Protein AF-A0A1V6FIH0-F1 (afdb_monomer_lite)

pLDDT: mean 72.24, std 13.85, range [36.78, 86.44]

Structure (mmCIF, N/CA/C/O backbone):
data_AF-A0A1V6FIH0-F1
#
_entry.id   AF-A0A1V6FIH0-F1
#
loop_
_atom_site.group_PDB
_atom_site.id
_atom_site.type_symbol
_atom_site.label_atom_id
_atom_site.label_alt_id
_atom_site.label_comp_id
_atom_site.label_asym_id
_atom_site.label_entity_id
_atom_site.label_seq_id
_atom_site.pdbx_PDB_ins_code
_atom_site.Cartn_x
_atom_site.Cartn_y
_atom_site.Cartn_z
_atom_site.occupancy
_atom_site.B_iso_or_equiv
_atom_site.auth_seq_id
_atom_site.auth_comp_id
_atom_site.auth_asym_id
_atom_site.auth_atom_id
_atom_site.pdbx_PDB_model_num
ATOM 1 N N . MET A 1 1 ? 16.922 1.802 21.876 1.00 52.78 1 MET A N 1
ATOM 2 C CA . MET A 1 1 ? 16.195 0.683 21.228 1.00 52.78 1 MET A CA 1
ATOM 3 C C . MET A 1 1 ? 14.695 0.739 21.568 1.00 52.78 1 MET A C 1
ATOM 5 O O . MET A 1 1 ? 14.084 -0.281 21.833 1.00 52.78 1 MET A O 1
ATOM 9 N N . THR A 1 2 ? 14.098 1.938 21.581 1.00 55.97 2 THR A N 1
ATOM 10 C CA . THR A 1 2 ? 12.715 2.207 22.041 1.00 55.97 2 THR A CA 1
ATOM 11 C C . THR A 1 2 ? 11.811 2.751 20.926 1.00 55.97 2 THR A C 1
ATOM 13 O O . THR A 1 2 ? 10.621 2.459 20.908 1.00 55.97 2 THR A O 1
ATOM 16 N N . MET A 1 3 ? 12.398 3.393 19.906 1.00 59.75 3 MET A N 1
ATOM 17 C CA . MET A 1 3 ? 11.696 3.982 18.750 1.00 59.75 3 MET A CA 1
ATOM 18 C C . MET A 1 3 ? 10.789 3.005 17.975 1.00 59.75 3 MET A C 1
ATOM 20 O O . MET A 1 3 ? 9.805 3.425 17.374 1.00 59.75 3 MET A O 1
ATOM 24 N N . HIS A 1 4 ? 11.088 1.700 17.965 1.00 65.75 4 HIS A N 1
ATOM 25 C CA . HIS A 1 4 ? 10.214 0.701 17.330 1.00 65.75 4 HIS A CA 1
ATOM 26 C C . HIS A 1 4 ? 8.996 0.342 18.184 1.00 65.75 4 HIS A C 1
ATOM 28 O O . HIS A 1 4 ? 7.915 0.149 17.639 1.00 65.75 4 HIS A O 1
ATOM 34 N N . LEU A 1 5 ? 9.142 0.311 19.508 1.00 70.50 5 LEU A N 1
ATOM 35 C CA . LEU A 1 5 ? 8.042 0.010 20.424 1.00 70.50 5 LEU A CA 1
ATOM 36 C C . LEU A 1 5 ? 7.038 1.162 20.504 1.00 70.50 5 LEU A C 1
ATOM 38 O O . LEU A 1 5 ? 5.838 0.916 20.558 1.00 70.50 5 LEU A O 1
ATOM 42 N N . GLU A 1 6 ? 7.502 2.411 20.467 1.00 78.56 6 GLU A N 1
ATOM 43 C CA . GLU A 1 6 ? 6.616 3.584 20.441 1.00 78.56 6 GLU A CA 1
ATOM 44 C C . GLU A 1 6 ? 5.812 3.668 19.139 1.00 78.56 6 GLU A C 1
ATOM 46 O O . GLU A 1 6 ? 4.602 3.880 19.190 1.00 78.56 6 GLU A O 1
ATOM 51 N N . ARG A 1 7 ? 6.440 3.394 17.986 1.00 79.50 7 ARG A N 1
ATOM 52 C CA . ARG A 1 7 ? 5.731 3.362 16.697 1.00 79.50 7 ARG A CA 1
ATOM 53 C C . ARG A 1 7 ? 4.659 2.268 16.663 1.00 79.50 7 ARG A C 1
ATOM 55 O O . ARG A 1 7 ? 3.562 2.515 16.182 1.00 79.50 7 ARG A O 1
ATOM 62 N N . LEU A 1 8 ? 4.946 1.088 17.217 1.00 79.56 8 LEU A N 1
ATOM 63 C CA . LEU A 1 8 ? 3.965 -0.000 17.316 1.00 79.56 8 LEU A CA 1
ATOM 64 C C . LEU A 1 8 ? 2.780 0.369 18.220 1.00 79.56 8 LEU A C 1
ATOM 66 O O . LEU A 1 8 ? 1.647 0.033 17.897 1.00 79.56 8 LEU A O 1
ATOM 70 N N . LYS A 1 9 ? 3.020 1.092 19.321 1.00 83.38 9 LYS A N 1
ATOM 71 C CA . LYS A 1 9 ? 1.952 1.585 20.206 1.00 83.38 9 LYS A CA 1
ATOM 72 C C . LYS A 1 9 ? 1.079 2.646 19.536 1.00 83.38 9 LYS A C 1
ATOM 74 O O . LYS A 1 9 ? -0.130 2.614 19.722 1.00 83.38 9 LYS A O 1
ATOM 79 N N . GLN A 1 10 ? 1.671 3.552 18.758 1.00 84.19 10 GLN A N 1
ATOM 80 C CA . GLN A 1 10 ? 0.916 4.540 17.981 1.00 84.19 10 GLN A CA 1
ATOM 81 C C . GLN A 1 10 ? 0.055 3.864 16.913 1.00 84.19 10 GLN A C 1
ATOM 83 O O . GLN A 1 10 ? -1.143 4.107 16.870 1.00 84.19 10 GLN A O 1
ATOM 88 N N . SER A 1 11 ? 0.627 2.939 16.136 1.00 82.31 11 SER A N 1
ATOM 89 C CA . SER A 1 11 ? -0.142 2.190 15.137 1.00 82.31 11 SER A CA 1
ATOM 90 C C . SER A 1 11 ? -1.243 1.332 15.766 1.00 82.31 11 SER A C 1
ATOM 92 O O . SER A 1 11 ? -2.316 1.211 15.189 1.00 82.31 11 SER A O 1
ATOM 94 N N . ALA A 1 12 ? -1.014 0.766 16.956 1.00 81.94 12 ALA A N 1
ATOM 95 C CA . ALA A 1 12 ? -2.063 0.073 17.698 1.00 81.94 12 ALA A CA 1
ATOM 96 C C . ALA A 1 12 ? -3.184 1.034 18.127 1.00 81.94 12 ALA A C 1
ATOM 98 O O . ALA A 1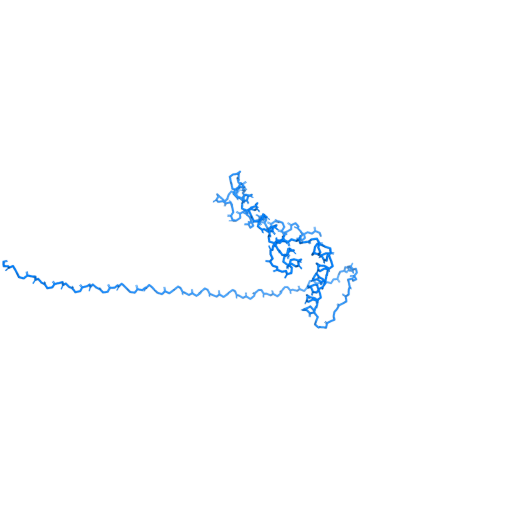 12 ? -4.348 0.709 17.941 1.00 81.94 12 ALA A O 1
ATOM 99 N N . ALA A 1 13 ? -2.853 2.218 18.648 1.00 84.94 13 ALA A N 1
ATOM 100 C CA . ALA A 1 13 ? -3.848 3.214 19.042 1.00 84.94 13 ALA A CA 1
ATOM 101 C C . ALA A 1 13 ? -4.681 3.720 17.851 1.00 84.94 13 ALA A C 1
ATOM 103 O O . ALA A 1 13 ? -5.893 3.837 17.981 1.00 84.94 13 ALA A O 1
ATOM 104 N N . GLU A 1 14 ? -4.062 3.952 16.689 1.00 84.56 14 GLU A N 1
ATOM 105 C CA . GLU A 1 14 ? -4.778 4.336 15.460 1.00 84.56 14 GLU A CA 1
ATOM 106 C C . GLU A 1 14 ? -5.705 3.218 14.958 1.00 84.56 14 GLU A C 1
ATOM 108 O O . GLU A 1 14 ? -6.832 3.483 14.546 1.00 84.56 14 GLU A O 1
ATOM 113 N N . LEU A 1 15 ? -5.262 1.956 15.023 1.00 82.56 15 LEU A N 1
ATOM 114 C CA . LEU A 1 15 ? -6.099 0.806 14.667 1.00 82.56 15 LEU A CA 1
ATOM 115 C C . LEU A 1 15 ? -7.289 0.651 15.617 1.00 82.56 15 LEU A C 1
ATOM 117 O O . LEU A 1 15 ? -8.390 0.361 15.160 1.00 82.56 15 LEU A O 1
ATOM 121 N N . LEU A 1 16 ? -7.079 0.861 16.919 1.00 84.69 16 LEU A N 1
ATOM 122 C CA . LEU A 1 16 ? -8.172 0.894 17.884 1.00 84.69 16 LEU A CA 1
ATOM 123 C C . LEU A 1 16 ? -9.121 2.057 17.574 1.00 84.69 16 LEU A C 1
ATOM 125 O O . LEU A 1 16 ? -10.311 1.833 17.467 1.00 84.69 16 LEU A O 1
ATOM 129 N N . GLU A 1 17 ? -8.633 3.271 17.327 1.00 85.75 17 GLU A N 1
ATOM 130 C CA . GLU A 1 17 ? -9.502 4.421 17.025 1.00 85.75 17 GLU A CA 1
ATOM 131 C C . GLU A 1 17 ? -10.403 4.205 15.793 1.00 85.75 17 GLU A C 1
ATOM 133 O O . GLU A 1 17 ? -11.535 4.688 15.767 1.00 85.75 17 GLU A O 1
ATOM 138 N N . MET A 1 18 ? -9.928 3.461 14.788 1.00 81.50 18 MET A N 1
ATOM 139 C CA . MET A 1 18 ? -10.697 3.177 13.571 1.00 81.50 18 MET A CA 1
ATOM 140 C C . MET A 1 18 ? -11.676 2.000 13.700 1.00 81.50 18 MET A C 1
ATOM 142 O O . MET A 1 18 ? -12.682 1.992 12.992 1.00 81.50 18 MET A O 1
ATOM 146 N N . TYR A 1 19 ? -11.387 1.009 14.552 1.00 83.06 19 TYR A N 1
ATOM 147 C CA . TYR A 1 19 ? -12.115 -0.271 14.574 1.00 83.06 19 TYR A CA 1
ATOM 148 C C . TYR A 1 19 ? -12.723 -0.652 15.936 1.00 83.06 19 TYR A C 1
ATOM 150 O O . TYR A 1 19 ? -13.545 -1.561 15.963 1.00 83.06 19 TYR A O 1
ATOM 158 N N . ASP A 1 20 ? -12.360 0.017 17.036 1.00 86.06 20 ASP A N 1
ATOM 159 C CA . ASP A 1 20 ? -12.985 -0.107 18.366 1.00 86.06 20 ASP A CA 1
ATOM 160 C C . ASP A 1 20 ? -14.256 0.756 18.408 1.00 86.06 20 ASP A C 1
ATOM 162 O O . ASP A 1 20 ? -14.256 1.916 18.836 1.00 86.06 20 ASP A O 1
ATOM 166 N N . ALA A 1 21 ? -15.345 0.202 17.878 1.00 82.56 21 ALA A N 1
ATOM 167 C CA . ALA A 1 21 ? -16.632 0.875 17.774 1.00 82.56 21 ALA A CA 1
ATOM 168 C C . ALA A 1 21 ? -17.276 1.084 19.154 1.00 82.56 21 ALA A C 1
ATOM 170 O O . ALA A 1 21 ? -17.956 2.094 19.362 1.00 82.56 21 ALA A O 1
ATOM 171 N N . ASP A 1 22 ? -17.036 0.159 20.091 1.00 83.94 22 ASP A N 1
ATOM 172 C CA . ASP A 1 22 ? -17.566 0.227 21.460 1.00 83.94 22 ASP A CA 1
ATOM 173 C C . ASP A 1 22 ? -16.684 1.065 22.409 1.00 83.94 22 ASP A C 1
ATOM 175 O O . ASP A 1 22 ? -17.136 1.500 23.467 1.00 83.94 22 ASP A O 1
ATOM 179 N N . LYS A 1 23 ? -15.447 1.387 22.000 1.00 83.56 23 LYS A N 1
ATOM 180 C CA . LYS A 1 23 ? -14.457 2.164 22.770 1.00 83.56 23 LYS A CA 1
ATOM 181 C C . LYS A 1 23 ? -14.064 1.516 24.099 1.00 83.56 23 LYS A C 1
ATOM 183 O O . LYS A 1 23 ? -13.702 2.217 25.050 1.00 83.56 23 LYS A O 1
ATOM 188 N N . ASP A 1 24 ? -14.087 0.186 24.163 1.00 83.44 24 ASP A N 1
ATOM 189 C CA . ASP A 1 24 ? -13.622 -0.579 25.333 1.00 83.44 24 ASP A CA 1
ATOM 190 C C . ASP A 1 24 ? -12.080 -0.612 25.422 1.00 83.44 24 ASP A C 1
ATOM 192 O O . ASP A 1 24 ? -11.491 -1.101 26.393 1.00 83.44 24 ASP A O 1
ATOM 196 N N . GLY A 1 25 ? -11.389 -0.084 24.408 1.00 79.94 25 GLY A N 1
ATOM 197 C CA . GLY A 1 25 ? -9.938 -0.111 24.293 1.00 79.94 25 GLY A CA 1
ATOM 198 C C . GLY A 1 25 ? -9.414 -1.473 23.840 1.00 79.94 25 GLY A C 1
ATOM 199 O O . GLY A 1 25 ? -8.250 -1.799 24.098 1.00 79.94 25 GLY A O 1
ATOM 200 N N . LYS A 1 26 ? -10.258 -2.295 23.206 1.00 84.81 26 LYS A N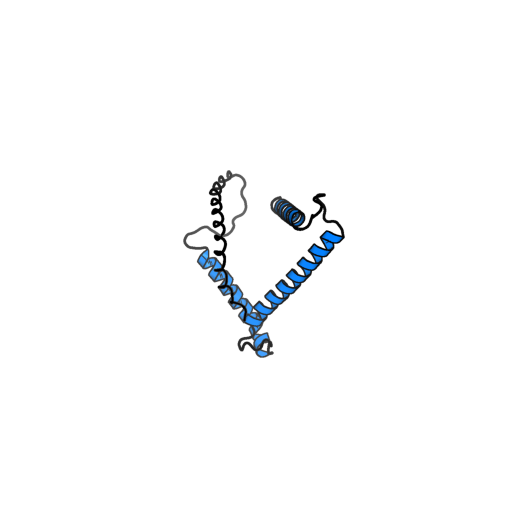 1
ATOM 201 C CA . LYS A 1 26 ? -9.920 -3.626 22.688 1.00 84.81 26 LYS A CA 1
ATOM 202 C C . LYS A 1 26 ? -10.714 -3.906 21.423 1.00 84.81 26 LYS A C 1
ATOM 204 O O . LYS A 1 26 ? -11.880 -3.568 21.344 1.00 84.81 26 LYS A O 1
ATOM 209 N N . LEU A 1 27 ? -10.097 -4.622 20.488 1.00 82.69 27 LEU A N 1
ATOM 210 C CA . LEU A 1 27 ? -10.808 -5.177 19.340 1.00 82.69 27 LEU A CA 1
ATOM 211 C C . LEU A 1 27 ? -11.473 -6.487 19.754 1.00 82.69 27 LEU A C 1
ATOM 213 O O . LEU A 1 27 ? -10.788 -7.483 20.021 1.00 82.69 27 LEU A O 1
ATOM 217 N N . SER A 1 28 ? -12.798 -6.486 19.799 1.00 86.25 28 SER A N 1
ATOM 218 C CA . SER A 1 28 ? -13.601 -7.694 19.958 1.00 86.25 28 SER A CA 1
ATOM 219 C C . SER A 1 28 ? -13.434 -8.617 18.748 1.00 86.25 28 SER A C 1
ATOM 221 O O . SER A 1 28 ? -12.937 -8.222 17.693 1.00 86.25 28 SER A O 1
ATOM 223 N N . ALA A 1 29 ? -13.842 -9.881 18.883 1.00 84.94 29 ALA A N 1
ATOM 224 C CA . ALA A 1 29 ? -13.678 -10.881 17.824 1.00 84.94 29 ALA A CA 1
ATOM 225 C C . ALA A 1 29 ? -14.309 -10.449 16.484 1.00 84.94 29 ALA A C 1
ATOM 227 O O . ALA A 1 29 ? -13.744 -10.718 15.426 1.00 84.94 29 ALA A O 1
ATOM 228 N N . GLU A 1 30 ? -15.440 -9.743 16.536 1.00 83.19 30 GLU A N 1
ATOM 229 C CA . GLU A 1 30 ? -16.118 -9.198 15.356 1.00 83.19 30 GLU A CA 1
ATOM 230 C C . GLU A 1 30 ? -15.346 -8.025 14.733 1.00 83.19 30 GLU A C 1
ATOM 232 O O . GLU A 1 30 ? -15.098 -8.025 13.529 1.00 83.19 30 GLU A O 1
ATOM 237 N N . GLU A 1 31 ? -14.877 -7.072 15.539 1.00 85.56 31 GLU A N 1
ATOM 238 C CA . GLU A 1 31 ? -14.107 -5.904 15.079 1.00 85.56 31 GLU A CA 1
ATOM 239 C C . GLU A 1 31 ? -12.758 -6.318 14.481 1.00 85.56 31 GLU A C 1
ATOM 241 O O . GLU A 1 31 ? -12.334 -5.823 13.435 1.00 85.56 31 GLU A O 1
ATOM 246 N N . LYS A 1 32 ? -12.114 -7.314 15.099 1.00 83.38 32 LYS A N 1
ATOM 247 C CA . LYS A 1 32 ? -10.895 -7.923 14.574 1.00 83.38 32 LYS A CA 1
ATOM 248 C C . LYS A 1 32 ? -11.142 -8.616 13.233 1.00 83.38 32 LYS A C 1
ATOM 250 O O . LYS A 1 32 ? -10.296 -8.513 12.353 1.00 83.38 32 LYS A O 1
ATOM 255 N N . ALA A 1 33 ? -12.270 -9.304 13.055 1.00 86.44 33 ALA A N 1
ATOM 256 C CA . ALA A 1 33 ? -12.582 -9.977 11.795 1.00 86.44 33 ALA A CA 1
ATOM 257 C C . ALA A 1 33 ? -12.803 -8.979 10.645 1.00 86.44 33 ALA A C 1
ATOM 259 O O . ALA A 1 33 ? -12.377 -9.237 9.519 1.00 86.44 33 ALA A O 1
ATOM 260 N N . VAL A 1 34 ? -13.423 -7.827 10.922 1.00 85.94 34 VAL A N 1
ATOM 261 C CA . VAL A 1 34 ? -13.567 -6.740 9.939 1.00 85.94 34 VAL A CA 1
ATOM 262 C C . VAL A 1 34 ? -12.199 -6.168 9.569 1.00 85.94 34 VAL A C 1
ATOM 264 O O . VAL A 1 34 ? -11.883 -6.073 8.384 1.00 85.94 34 VAL A O 1
ATOM 267 N N . LEU A 1 35 ? -11.363 -5.870 10.569 1.00 82.75 35 LEU A N 1
ATOM 268 C CA . LEU A 1 35 ? -10.001 -5.384 10.351 1.00 82.75 35 LEU A CA 1
ATOM 269 C C . LEU A 1 35 ? -9.158 -6.373 9.535 1.00 82.75 35 LEU A C 1
ATOM 271 O O . LEU A 1 35 ? -8.454 -5.976 8.610 1.00 82.75 35 LEU A O 1
ATOM 275 N N . GLU A 1 36 ? -9.211 -7.659 9.877 1.00 83.56 36 GLU A N 1
ATOM 276 C CA . GLU A 1 36 ? -8.428 -8.704 9.216 1.00 83.56 36 GLU A CA 1
ATOM 277 C C . GLU A 1 36 ? -8.868 -8.886 7.760 1.00 83.56 36 GLU A C 1
ATOM 279 O O . GLU A 1 36 ? -8.023 -8.996 6.877 1.00 83.56 36 GLU A O 1
ATOM 284 N N . ARG A 1 37 ? -10.173 -8.808 7.479 1.0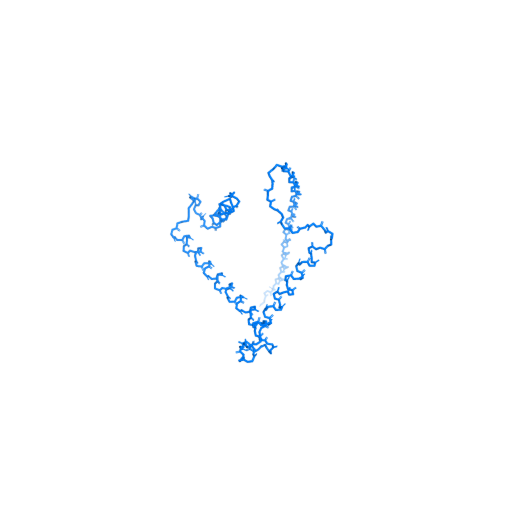0 85.12 37 ARG A N 1
ATOM 285 C CA . ARG A 1 37 ? -10.710 -8.866 6.115 1.00 85.12 37 ARG A CA 1
ATOM 286 C C . ARG A 1 37 ? -10.300 -7.656 5.270 1.00 85.12 37 ARG A C 1
ATOM 288 O O . ARG A 1 37 ? -9.904 -7.828 4.119 1.00 85.12 37 ARG A O 1
ATOM 295 N N . GLU A 1 38 ? -10.365 -6.452 5.835 1.00 85.06 38 GLU A N 1
ATOM 296 C CA . GLU A 1 38 ? -9.903 -5.218 5.181 1.00 85.06 38 GLU A CA 1
ATOM 297 C C . GLU A 1 38 ? -8.390 -5.263 4.916 1.00 85.06 38 GLU A C 1
ATOM 299 O O . GLU A 1 38 ? -7.929 -4.922 3.824 1.00 85.06 38 GLU A O 1
ATOM 304 N N . MET A 1 39 ? -7.599 -5.745 5.883 1.00 80.75 39 MET A N 1
ATOM 305 C CA . MET A 1 39 ? -6.159 -5.933 5.703 1.00 80.75 39 MET A CA 1
ATOM 306 C C . MET A 1 39 ? -5.836 -7.008 4.670 1.00 80.75 39 MET A C 1
ATOM 308 O O . MET A 1 39 ? -4.913 -6.811 3.886 1.00 80.75 39 MET A O 1
ATOM 312 N N . GLU A 1 40 ? -6.572 -8.116 4.630 1.00 84.88 40 GLU A N 1
ATOM 313 C CA . GLU A 1 40 ? -6.371 -9.171 3.636 1.00 84.88 40 GLU A CA 1
ATOM 314 C C . GLU A 1 40 ? -6.673 -8.656 2.223 1.00 84.88 40 GLU A C 1
ATOM 316 O O . GLU A 1 40 ? -5.908 -8.906 1.288 1.00 84.88 40 GLU A O 1
ATOM 321 N N . GLU A 1 41 ? -7.732 -7.862 2.053 1.00 82.25 41 GLU A N 1
ATOM 322 C CA . GLU A 1 41 ? -8.027 -7.230 0.769 1.00 82.25 41 GLU A CA 1
ATOM 323 C C . GLU A 1 41 ? -6.952 -6.199 0.386 1.00 82.25 41 GLU A C 1
ATOM 325 O O . GLU A 1 41 ? -6.469 -6.191 -0.755 1.00 82.25 41 GLU A O 1
ATOM 330 N N . ALA A 1 42 ? -6.514 -5.375 1.341 1.00 82.50 42 ALA A N 1
ATOM 331 C CA . ALA A 1 42 ? -5.442 -4.408 1.141 1.00 82.50 42 ALA A CA 1
ATOM 332 C C . ALA A 1 42 ? -4.104 -5.090 0.817 1.00 82.50 42 ALA A C 1
ATOM 334 O O . ALA A 1 42 ? -3.391 -4.637 -0.080 1.00 82.50 42 ALA A O 1
ATOM 335 N N . GLU A 1 43 ? -3.771 -6.197 1.480 1.00 81.50 43 GLU A N 1
ATOM 336 C CA . GLU A 1 43 ? -2.572 -6.990 1.224 1.00 81.50 43 GLU A CA 1
ATOM 337 C C . GLU A 1 43 ? -2.653 -7.664 -0.143 1.00 81.50 43 GLU A C 1
ATOM 339 O O . GLU A 1 43 ? -1.704 -7.584 -0.926 1.00 81.50 43 GLU A O 1
ATOM 344 N N . ARG A 1 44 ? -3.799 -8.254 -0.492 1.00 83.19 44 ARG A N 1
ATOM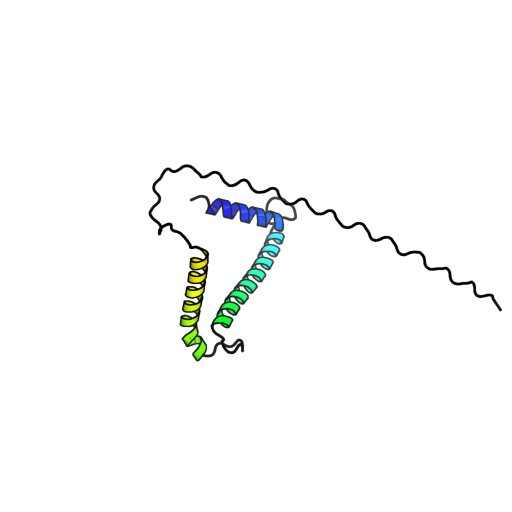 345 C CA . ARG A 1 44 ? -4.028 -8.849 -1.811 1.00 83.19 44 ARG A CA 1
ATOM 346 C C . ARG A 1 44 ? -3.878 -7.806 -2.911 1.00 83.19 44 ARG A C 1
ATOM 348 O O . ARG A 1 44 ? -3.222 -8.067 -3.920 1.00 83.19 44 ARG A O 1
ATOM 355 N N . LYS A 1 45 ? -4.414 -6.603 -2.704 1.00 81.69 45 LYS A N 1
ATOM 356 C CA . LYS A 1 45 ? -4.275 -5.472 -3.626 1.00 81.69 45 LYS A CA 1
ATOM 357 C C . LYS A 1 45 ? -2.844 -4.940 -3.672 1.00 81.69 45 LYS A C 1
ATOM 359 O O . LYS A 1 45 ? -2.354 -4.641 -4.756 1.00 81.69 45 LYS A O 1
ATOM 364 N N . ALA A 1 46 ? -2.145 -4.865 -2.543 1.00 82.19 46 ALA A N 1
ATOM 365 C CA . ALA A 1 46 ? -0.747 -4.448 -2.476 1.00 82.19 46 ALA A CA 1
ATOM 366 C C . ALA A 1 46 ? 0.182 -5.462 -3.156 1.00 82.19 46 ALA A C 1
ATOM 368 O O . ALA A 1 46 ? 1.123 -5.071 -3.848 1.00 82.19 46 ALA A O 1
ATOM 369 N N . ARG A 1 47 ? -0.101 -6.758 -3.005 1.00 84.25 47 ARG A N 1
ATOM 370 C CA . ARG A 1 47 ? 0.580 -7.843 -3.709 1.00 84.25 47 ARG A CA 1
ATOM 371 C C . ARG A 1 47 ? 0.354 -7.721 -5.207 1.00 84.25 47 ARG A C 1
ATOM 373 O O . ARG A 1 47 ? 1.326 -7.606 -5.943 1.00 84.25 47 ARG A O 1
ATOM 380 N N . LEU A 1 48 ? -0.901 -7.603 -5.636 1.00 83.38 48 LEU A N 1
ATOM 381 C CA . LEU A 1 48 ? -1.235 -7.426 -7.047 1.00 83.38 48 LEU A CA 1
ATOM 382 C C . LEU A 1 48 ? -0.619 -6.144 -7.627 1.00 83.38 48 LEU A C 1
ATOM 384 O O . LEU A 1 48 ? -0.141 -6.157 -8.751 1.00 83.38 48 LEU A O 1
ATOM 388 N N . ALA A 1 49 ? -0.555 -5.052 -6.859 1.00 83.62 49 ALA A N 1
ATOM 389 C CA . ALA A 1 49 ? 0.098 -3.811 -7.271 1.00 83.62 49 ALA A CA 1
ATOM 390 C C . ALA A 1 49 ? 1.626 -3.953 -7.384 1.00 83.62 49 ALA A C 1
ATOM 392 O O . ALA A 1 49 ? 2.233 -3.364 -8.280 1.00 83.62 49 ALA A O 1
ATOM 393 N N . ARG A 1 50 ? 2.264 -4.730 -6.497 1.00 79.81 50 ARG A N 1
ATOM 394 C CA . ARG A 1 50 ? 3.696 -5.065 -6.585 1.00 79.81 50 ARG A CA 1
ATOM 395 C C . ARG A 1 50 ? 3.987 -5.958 -7.785 1.00 79.81 50 ARG A C 1
ATOM 397 O O . ARG A 1 50 ? 4.938 -5.680 -8.512 1.00 79.81 50 ARG A O 1
ATOM 404 N N . ASP A 1 51 ? 3.172 -6.987 -7.991 1.00 83.50 51 ASP A N 1
ATOM 405 C CA . ASP A 1 51 ? 3.287 -7.898 -9.127 1.00 83.50 51 ASP A CA 1
ATOM 406 C C . ASP A 1 51 ? 3.039 -7.145 -10.435 1.00 83.50 51 ASP A C 1
ATOM 408 O O . ASP A 1 51 ? 3.849 -7.235 -11.346 1.00 83.50 51 ASP A O 1
ATOM 412 N N . TYR A 1 52 ? 2.024 -6.281 -10.491 1.00 82.44 52 TYR A N 1
ATOM 413 C CA . TYR A 1 52 ? 1.760 -5.413 -11.636 1.00 82.44 52 TYR A CA 1
ATOM 414 C C . TYR A 1 52 ? 2.906 -4.438 -11.920 1.00 82.44 52 TYR A C 1
ATOM 416 O O . TYR A 1 52 ? 3.294 -4.275 -13.071 1.00 82.44 52 TYR A O 1
ATOM 424 N N . MET A 1 53 ? 3.492 -3.805 -10.894 1.00 78.44 53 MET A N 1
ATOM 425 C CA . MET A 1 53 ? 4.672 -2.957 -11.091 1.00 78.44 53 MET A CA 1
ATOM 426 C C . MET A 1 53 ? 5.845 -3.752 -11.657 1.00 78.44 53 MET A C 1
ATOM 428 O O . MET A 1 53 ? 6.520 -3.256 -12.546 1.00 78.44 53 MET A O 1
ATOM 432 N N . ARG A 1 54 ? 6.079 -4.979 -11.180 1.00 78.44 54 ARG A N 1
ATOM 433 C CA . ARG A 1 54 ? 7.126 -5.845 -11.733 1.00 78.44 54 ARG A CA 1
ATOM 434 C C . ARG A 1 54 ? 6.830 -6.248 -13.168 1.00 78.44 54 ARG A C 1
ATOM 436 O O . ARG A 1 54 ? 7.705 -6.083 -14.004 1.00 78.44 54 ARG A O 1
ATOM 443 N N . ILE A 1 55 ? 5.614 -6.712 -13.446 1.00 84.12 55 ILE A N 1
ATOM 444 C CA . ILE A 1 55 ? 5.175 -7.082 -14.792 1.00 84.12 55 ILE A CA 1
ATOM 445 C C . ILE A 1 55 ? 5.371 -5.888 -15.719 1.00 84.12 55 ILE A C 1
ATOM 447 O O . ILE A 1 55 ? 6.058 -6.036 -16.705 1.00 84.12 55 ILE A O 1
ATOM 451 N N . LYS A 1 56 ? 4.945 -4.678 -15.348 1.00 82.81 56 LYS A N 1
ATOM 452 C CA . LYS A 1 56 ? 5.125 -3.466 -16.164 1.00 82.81 56 LYS A CA 1
ATOM 453 C C . LYS A 1 56 ? 6.588 -3.109 -16.486 1.00 82.81 56 LYS A C 1
ATOM 455 O O . LYS A 1 56 ? 6.846 -2.426 -17.470 1.00 82.81 56 LYS A O 1
ATOM 460 N N . ILE A 1 57 ? 7.544 -3.494 -15.642 1.00 78.19 57 ILE A N 1
ATOM 461 C CA . ILE A 1 57 ? 8.979 -3.255 -15.892 1.00 78.19 57 ILE A CA 1
ATOM 462 C C . ILE A 1 57 ? 9.539 -4.281 -16.890 1.00 78.19 57 ILE A C 1
ATOM 464 O O . ILE A 1 57 ? 10.525 -4.015 -17.582 1.00 78.19 57 ILE A O 1
ATOM 468 N N . ILE A 1 58 ? 8.926 -5.462 -16.923 1.00 81.25 58 ILE A N 1
ATOM 469 C CA . ILE A 1 58 ? 9.381 -6.641 -17.656 1.00 81.25 58 ILE A CA 1
ATOM 470 C C . ILE A 1 58 ? 8.682 -6.738 -19.017 1.00 81.25 58 ILE A C 1
ATOM 472 O O . ILE A 1 58 ? 9.369 -6.897 -20.016 1.00 81.25 58 ILE A O 1
ATOM 476 N N . ASP A 1 59 ? 7.358 -6.593 -19.022 1.00 81.00 59 ASP A N 1
ATOM 477 C CA . ASP A 1 59 ? 6.446 -6.563 -20.165 1.00 81.00 59 ASP A CA 1
ATOM 478 C C . ASP A 1 59 ? 6.617 -5.244 -20.925 1.00 81.00 59 ASP A C 1
ATOM 480 O O . ASP A 1 59 ? 6.155 -4.179 -20.496 1.00 81.00 59 ASP A O 1
ATOM 484 N N . VAL A 1 60 ? 7.364 -5.306 -22.026 1.00 76.12 60 VAL A N 1
ATOM 485 C CA . VAL A 1 60 ? 7.702 -4.126 -22.839 1.00 76.12 60 VAL A CA 1
ATOM 486 C C . VAL A 1 60 ? 6.608 -3.833 -23.855 1.00 76.12 60 VAL A C 1
ATOM 488 O O . VAL A 1 60 ? 6.399 -2.670 -24.210 1.00 76.12 60 VAL A O 1
ATOM 491 N N . ASP A 1 61 ? 5.932 -4.876 -24.333 1.00 79.88 61 ASP A N 1
ATOM 492 C CA . ASP A 1 61 ? 4.907 -4.759 -25.362 1.00 79.88 61 ASP A CA 1
ATOM 493 C C . ASP A 1 61 ? 3.495 -4.521 -24.797 1.00 79.88 61 ASP A C 1
ATOM 495 O O . ASP A 1 61 ? 2.615 -4.052 -25.521 1.00 79.88 61 ASP A O 1
ATOM 499 N N . GLY A 1 62 ? 3.309 -4.689 -23.484 1.00 81.31 62 GLY A N 1
ATOM 500 C CA . GLY A 1 62 ? 2.107 -4.279 -22.761 1.00 81.31 62 GLY A CA 1
ATOM 501 C C . GLY A 1 62 ? 0.962 -5.284 -22.864 1.00 81.31 62 GLY A C 1
ATOM 502 O O . GLY A 1 62 ? -0.203 -4.900 -22.713 1.00 81.31 62 GLY A O 1
ATOM 503 N N . ASN A 1 63 ? 1.272 -6.550 -23.147 1.00 85.19 63 ASN A N 1
ATOM 504 C CA . ASN A 1 63 ? 0.290 -7.621 -23.314 1.00 85.19 63 ASN A CA 1
ATOM 505 C C . ASN A 1 63 ? -0.050 -8.355 -22.000 1.00 85.19 63 ASN A C 1
ATOM 507 O O . ASN A 1 63 ? -0.894 -9.254 -22.010 1.00 85.19 63 ASN A O 1
ATOM 511 N N . LEU A 1 64 ? 0.561 -7.960 -20.874 1.00 77.81 64 LEU A N 1
ATOM 512 C CA . LEU A 1 64 ? 0.435 -8.569 -19.543 1.00 77.81 64 LEU A CA 1
ATOM 513 C C . LEU A 1 64 ? 0.897 -10.035 -19.462 1.00 77.81 64 LEU A C 1
ATOM 515 O O . LEU A 1 64 ? 0.512 -10.760 -18.539 1.00 77.81 64 LEU A O 1
ATOM 519 N N . VAL A 1 65 ? 1.745 -10.471 -20.389 1.00 80.94 65 VAL A N 1
ATOM 520 C CA . VAL A 1 65 ? 2.334 -11.808 -20.456 1.00 80.94 65 VAL A CA 1
ATOM 521 C C . VAL A 1 65 ? 3.848 -11.667 -20.447 1.00 80.94 65 VAL A C 1
ATOM 523 O O . VAL A 1 65 ? 4.427 -11.007 -21.292 1.00 80.94 65 VAL A O 1
ATOM 526 N N . ILE A 1 66 ? 4.511 -12.331 -19.501 1.00 80.06 66 ILE A N 1
ATOM 527 C CA . ILE A 1 66 ? 5.974 -12.378 -19.491 1.00 80.06 66 ILE A CA 1
ATOM 528 C C . ILE A 1 66 ? 6.414 -13.486 -20.450 1.00 80.06 66 ILE A C 1
ATOM 530 O O . ILE A 1 66 ? 6.290 -14.674 -20.137 1.00 80.06 66 ILE A O 1
ATOM 534 N N . SER A 1 67 ? 6.925 -13.108 -21.619 1.00 82.38 67 SER A N 1
ATOM 535 C CA . SER A 1 67 ? 7.547 -14.054 -22.546 1.00 82.38 67 SER A CA 1
ATOM 536 C C . SER A 1 67 ? 8.897 -14.534 -22.003 1.00 82.38 67 SER A C 1
ATOM 538 O O . SER A 1 67 ? 9.549 -13.841 -21.226 1.00 82.38 67 SER A O 1
ATOM 540 N N . LYS A 1 68 ? 9.384 -15.704 -22.442 1.00 78.69 68 LYS A N 1
ATOM 541 C CA . LYS A 1 68 ? 10.703 -16.229 -22.016 1.00 78.69 68 LYS A CA 1
ATOM 542 C C . LYS A 1 68 ? 11.855 -15.240 -22.230 1.00 78.69 68 LYS A C 1
ATOM 544 O O . LYS A 1 68 ? 12.754 -15.163 -21.403 1.00 78.69 68 LYS A O 1
ATOM 549 N N . GLU A 1 69 ? 11.819 -14.482 -23.323 1.00 77.00 69 GLU A N 1
ATOM 550 C CA . GLU A 1 69 ? 12.832 -13.464 -23.631 1.00 77.00 69 GLU A CA 1
ATOM 551 C C . GLU A 1 69 ? 12.781 -12.271 -22.656 1.00 77.00 69 GLU A C 1
ATOM 553 O O . GLU A 1 69 ? 13.811 -11.714 -22.262 1.00 77.00 69 GLU A O 1
ATOM 558 N N . GLU A 1 70 ? 11.579 -11.913 -22.209 1.00 77.75 70 GLU A N 1
ATOM 559 C CA . GLU A 1 70 ? 11.337 -10.843 -21.243 1.00 77.75 70 GLU A CA 1
ATOM 560 C C . GLU A 1 70 ? 11.671 -11.298 -19.820 1.00 77.75 70 GLU A C 1
ATOM 562 O O . GLU A 1 70 ? 12.235 -10.530 -19.045 1.00 77.75 70 GLU A O 1
ATOM 567 N N . GLU A 1 71 ? 11.425 -12.569 -19.490 1.00 80.19 71 GLU A N 1
ATOM 568 C CA . GLU A 1 71 ? 11.852 -13.187 -18.234 1.00 80.19 71 GLU A CA 1
ATOM 569 C C . GLU A 1 71 ? 13.380 -13.196 -18.099 1.00 80.19 71 GLU A C 1
ATOM 571 O O . GLU A 1 71 ? 13.905 -12.843 -17.042 1.00 80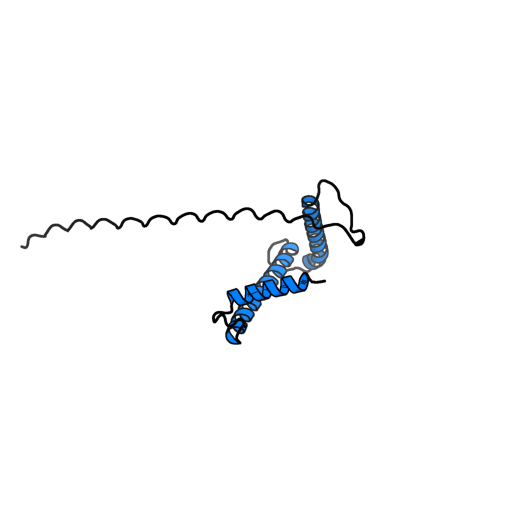.19 71 GLU A O 1
ATOM 576 N N . GLU A 1 72 ? 14.115 -13.525 -19.161 1.00 77.38 72 GLU A N 1
ATOM 577 C CA . GLU A 1 72 ? 15.581 -13.578 -19.122 1.00 77.38 72 GLU A CA 1
ATOM 578 C C . GLU A 1 72 ? 16.197 -12.181 -18.914 1.00 77.38 72 GLU A C 1
ATOM 580 O O . GLU A 1 72 ? 17.140 -12.005 -18.139 1.00 77.38 72 GLU A O 1
ATOM 585 N N . ASN A 1 73 ? 15.583 -11.150 -19.505 1.00 78.38 73 ASN A N 1
ATOM 586 C CA . ASN A 1 73 ? 15.976 -9.754 -19.306 1.00 78.38 73 ASN A CA 1
ATOM 587 C C . ASN A 1 73 ? 15.362 -9.107 -18.051 1.00 78.38 73 ASN A C 1
ATOM 589 O O . ASN A 1 73 ? 15.802 -8.027 -17.634 1.00 78.38 73 ASN A O 1
ATOM 593 N N . SER A 1 74 ? 14.383 -9.757 -17.412 1.00 78.38 74 SER A N 1
ATOM 594 C CA . SER A 1 74 ? 13.628 -9.202 -16.284 1.00 78.38 74 SER A CA 1
ATOM 595 C C . SER A 1 74 ? 14.537 -8.816 -15.125 1.00 78.38 74 SER A C 1
ATOM 597 O O . SER A 1 74 ? 14.412 -7.729 -14.562 1.00 78.38 74 SER A O 1
ATOM 599 N N . GLN A 1 75 ? 15.506 -9.675 -14.799 1.00 75.44 75 GLN A N 1
ATOM 600 C CA . GLN A 1 75 ? 16.399 -9.502 -13.658 1.00 75.44 75 GLN A CA 1
ATOM 601 C C . GLN A 1 75 ? 17.339 -8.306 -13.857 1.00 75.44 75 GLN A C 1
ATOM 603 O O . GLN A 1 75 ? 17.592 -7.539 -12.922 1.00 75.44 75 GLN A O 1
ATOM 608 N N . GLN A 1 76 ? 17.820 -8.116 -15.087 1.00 78.56 76 GLN A N 1
ATOM 609 C CA . GLN A 1 76 ? 18.692 -7.003 -15.444 1.00 78.56 76 GLN A CA 1
ATOM 610 C C . GLN A 1 76 ? 17.919 -5.681 -15.476 1.00 78.56 76 GLN A C 1
ATOM 612 O O . GLN A 1 76 ? 18.386 -4.693 -14.905 1.00 78.56 76 GLN A O 1
ATOM 617 N N . ARG A 1 77 ? 16.701 -5.677 -16.032 1.00 77.56 77 ARG A N 1
ATOM 618 C CA . ARG A 1 77 ? 15.832 -4.491 -16.064 1.00 77.56 77 ARG A CA 1
ATOM 619 C C . ARG A 1 77 ? 15.359 -4.064 -14.681 1.00 77.56 77 ARG A C 1
ATOM 621 O O . ARG A 1 77 ? 15.443 -2.883 -14.353 1.00 77.56 77 ARG A O 1
ATOM 628 N N . LEU A 1 78 ? 14.967 -5.009 -13.823 1.00 79.06 78 LEU A N 1
ATOM 629 C CA . LEU A 1 78 ? 14.601 -4.705 -12.437 1.00 79.06 78 LEU A CA 1
ATOM 630 C C . LEU A 1 78 ? 15.778 -4.085 -11.672 1.00 79.06 78 LEU A C 1
ATOM 632 O O . LEU A 1 78 ? 15.588 -3.156 -10.887 1.00 79.06 78 LEU A O 1
ATOM 636 N N . ARG A 1 79 ? 17.001 -4.584 -11.897 1.00 78.81 79 ARG A N 1
ATOM 637 C CA . ARG A 1 79 ? 18.216 -4.066 -11.254 1.00 78.81 79 ARG A CA 1
ATOM 638 C C . ARG A 1 79 ? 18.581 -2.675 -11.761 1.00 78.81 79 ARG A C 1
ATOM 640 O O . ARG A 1 79 ? 18.981 -1.831 -10.959 1.00 78.81 79 ARG A O 1
ATOM 647 N N . GLU A 1 80 ? 18.443 -2.428 -13.058 1.00 81.06 80 GLU A N 1
ATOM 648 C CA . GLU A 1 80 ? 18.706 -1.122 -13.659 1.00 81.06 80 GLU A CA 1
ATOM 649 C C . GLU A 1 80 ? 17.680 -0.078 -13.210 1.00 81.06 80 GLU A C 1
ATOM 651 O O . GLU A 1 80 ? 18.066 1.007 -12.775 1.00 81.06 80 GLU A O 1
ATOM 656 N N . GLU A 1 81 ? 16.390 -0.419 -13.196 1.00 80.88 81 GLU A N 1
ATOM 657 C CA . GLU A 1 81 ? 15.354 0.488 -12.705 1.00 80.88 81 GLU A CA 1
ATOM 658 C C . GLU A 1 81 ? 15.501 0.749 -11.200 1.00 80.88 81 GLU A C 1
ATOM 660 O O . GLU A 1 81 ? 15.431 1.899 -10.760 1.00 80.88 81 GLU A O 1
ATOM 665 N N . ALA A 1 82 ? 15.798 -0.283 -10.400 1.00 80.31 82 ALA A N 1
ATOM 666 C CA . ALA A 1 82 ? 16.090 -0.115 -8.979 1.00 80.31 82 ALA A CA 1
ATOM 667 C C . ALA A 1 82 ? 17.298 0.809 -8.762 1.00 80.31 82 ALA A C 1
ATOM 669 O O . ALA A 1 82 ? 17.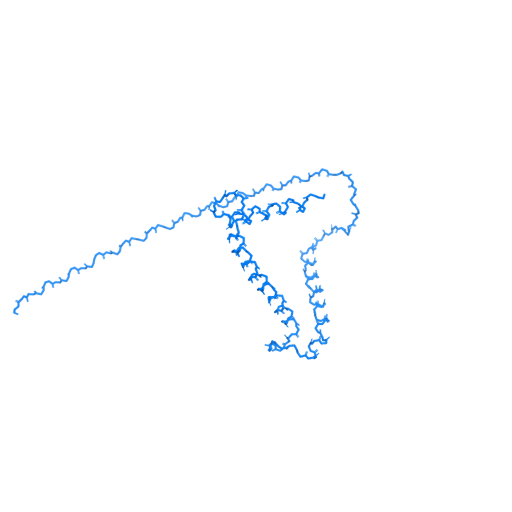240 1.710 -7.923 1.00 80.31 82 ALA A O 1
ATOM 670 N N . ARG A 1 83 ? 18.367 0.645 -9.554 1.00 81.56 83 ARG A N 1
ATOM 671 C CA . ARG A 1 83 ? 19.548 1.516 -9.511 1.00 81.56 83 ARG A CA 1
ATOM 672 C C . ARG A 1 83 ? 19.190 2.948 -9.889 1.00 81.56 83 ARG A C 1
ATOM 674 O O . ARG A 1 83 ? 19.549 3.858 -9.151 1.00 81.56 83 ARG A O 1
ATOM 681 N N . LYS A 1 84 ? 18.428 3.151 -10.963 1.00 81.12 84 LYS A N 1
ATOM 682 C CA . LYS A 1 84 ? 17.975 4.470 -11.422 1.00 81.12 84 LYS A CA 1
ATOM 683 C C . LYS A 1 84 ? 17.056 5.147 -10.406 1.00 81.12 84 LYS A C 1
ATOM 685 O O . LYS A 1 84 ? 17.146 6.355 -10.208 1.00 81.12 84 LYS A O 1
ATOM 690 N N . ARG A 1 85 ? 16.211 4.388 -9.702 1.00 78.75 85 ARG A N 1
ATOM 691 C CA . ARG A 1 85 ? 15.337 4.890 -8.631 1.00 78.75 85 ARG A CA 1
ATOM 692 C C . ARG A 1 85 ? 16.128 5.276 -7.382 1.00 78.75 85 ARG A C 1
ATOM 694 O O . ARG A 1 85 ? 15.872 6.333 -6.810 1.00 78.75 85 ARG A O 1
ATOM 701 N N . ILE A 1 86 ? 17.115 4.468 -6.989 1.00 76.88 86 ILE A N 1
ATOM 702 C CA . ILE A 1 86 ? 18.046 4.776 -5.892 1.00 76.88 86 ILE A CA 1
ATOM 703 C C . ILE A 1 86 ? 18.921 5.989 -6.247 1.00 76.88 86 ILE A C 1
ATOM 705 O O . ILE A 1 86 ? 19.117 6.870 -5.415 1.00 76.88 86 ILE A O 1
ATOM 709 N N . GLU A 1 87 ? 19.407 6.081 -7.481 1.00 76.19 87 GLU A N 1
ATOM 710 C CA . GLU A 1 87 ? 20.190 7.211 -7.992 1.00 76.19 87 GLU A CA 1
ATOM 711 C C . GLU A 1 87 ? 19.356 8.492 -8.084 1.00 76.19 87 GLU A C 1
ATOM 713 O O . GLU A 1 87 ? 19.787 9.531 -7.598 1.00 76.19 87 GLU A O 1
ATOM 718 N N . SER A 1 88 ? 18.120 8.420 -8.582 1.00 72.75 88 SER A N 1
ATOM 719 C CA . SER A 1 88 ? 17.198 9.566 -8.619 1.00 72.75 88 SER A CA 1
ATOM 720 C C . SER A 1 88 ? 16.841 10.057 -7.212 1.00 72.75 88 SER A C 1
ATOM 722 O O . SER A 1 88 ? 16.720 11.259 -6.978 1.00 72.75 88 SER A O 1
ATOM 724 N N . MET A 1 89 ? 16.710 9.145 -6.240 1.00 65.81 89 MET A N 1
ATOM 725 C CA . MET A 1 89 ? 16.540 9.516 -4.832 1.00 65.81 89 MET A CA 1
ATOM 726 C C . MET A 1 89 ? 17.811 10.114 -4.212 1.00 65.81 89 MET A C 1
ATOM 728 O O . MET A 1 89 ? 17.698 10.998 -3.366 1.00 65.81 89 MET A O 1
ATOM 732 N N . GLN A 1 90 ? 19.005 9.682 -4.630 1.00 63.69 90 GLN A N 1
ATOM 733 C CA . GLN A 1 90 ? 20.280 10.274 -4.204 1.00 63.69 90 GLN A CA 1
ATOM 734 C C . GLN A 1 90 ? 20.509 11.660 -4.822 1.00 63.69 90 GLN A C 1
ATOM 736 O O . GLN A 1 90 ? 20.889 12.578 -4.105 1.00 63.69 90 GLN A O 1
ATOM 741 N N . GLN A 1 91 ? 20.184 11.856 -6.102 1.00 59.75 91 GLN A N 1
ATOM 742 C CA . GLN A 1 91 ? 20.252 13.161 -6.768 1.00 59.75 91 GLN A CA 1
ATOM 743 C C . GLN A 1 91 ? 19.285 14.173 -6.143 1.00 59.75 91 GLN A C 1
ATOM 745 O O . GLN A 1 91 ? 19.631 15.337 -5.979 1.00 59.75 91 GLN A O 1
ATOM 750 N N . ARG A 1 92 ? 18.102 13.728 -5.699 1.00 58.56 92 ARG A N 1
ATOM 751 C CA . ARG A 1 92 ? 17.185 14.557 -4.896 1.00 58.56 92 ARG A CA 1
ATOM 752 C C . ARG A 1 92 ? 17.668 14.823 -3.463 1.00 58.56 92 ARG A C 1
ATOM 754 O O . ARG A 1 92 ? 17.096 15.679 -2.797 1.00 58.56 92 ARG A O 1
ATOM 761 N N . ARG A 1 93 ? 18.684 14.100 -2.977 1.00 54.06 93 ARG A N 1
ATOM 762 C CA . ARG A 1 93 ? 19.254 14.219 -1.622 1.00 54.06 93 ARG A CA 1
ATOM 763 C C . ARG A 1 93 ? 20.570 15.002 -1.551 1.00 54.06 93 ARG A C 1
ATOM 765 O O . ARG A 1 93 ? 21.019 15.271 -0.444 1.00 54.06 93 ARG A O 1
ATOM 772 N N . THR A 1 94 ? 21.175 15.403 -2.669 1.00 41.81 94 THR A N 1
ATOM 773 C CA . THR A 1 94 ? 22.406 16.215 -2.670 1.00 41.81 94 THR A CA 1
ATOM 774 C C . THR A 1 94 ? 22.295 17.360 -3.674 1.00 41.81 94 THR A C 1
ATOM 776 O O . THR A 1 94 ? 22.135 17.106 -4.866 1.00 41.81 94 THR A O 1
ATOM 779 N N . PRO A 1 95 ? 22.442 18.611 -3.208 1.00 46.00 95 PRO A N 1
ATOM 780 C CA . PRO A 1 95 ? 23.789 19.174 -3.199 1.00 46.00 95 PRO A CA 1
ATOM 781 C C . PRO A 1 95 ? 24.256 19.584 -1.793 1.00 46.00 95 PRO A C 1
ATOM 783 O O . PRO A 1 95 ? 23.499 20.130 -1.003 1.00 46.00 95 PRO A O 1
ATOM 786 N N . GLN A 1 96 ? 25.552 19.368 -1.545 1.00 38.66 96 GLN A N 1
ATOM 787 C CA . GLN A 1 96 ? 26.338 19.805 -0.381 1.00 38.66 96 GLN A CA 1
ATOM 788 C C . GLN A 1 96 ? 26.285 18.939 0.898 1.00 38.66 96 GLN A C 1
ATOM 790 O O . GLN A 1 96 ? 25.688 19.267 1.912 1.00 38.66 96 GLN A O 1
ATOM 795 N N . GLY A 1 97 ? 27.025 17.827 0.818 1.00 47.72 97 GLY A N 1
ATOM 796 C CA . GLY A 1 97 ? 28.054 17.440 1.789 1.00 47.72 97 GLY A CA 1
ATOM 797 C C . GLY A 1 97 ? 27.648 17.144 3.230 1.00 47.72 97 GLY A C 1
ATOM 798 O O . GLY A 1 97 ? 27.790 18.018 4.066 1.00 47.72 97 GLY A O 1
ATOM 799 N N . VAL A 1 98 ? 27.380 15.873 3.551 1.00 43.78 98 VAL A N 1
ATOM 800 C CA . VAL A 1 98 ? 27.940 15.211 4.749 1.00 43.78 98 VAL A CA 1
ATOM 801 C C . VAL A 1 98 ? 28.002 13.688 4.518 1.00 43.78 98 VAL A C 1
ATOM 803 O O . VAL A 1 98 ? 27.293 13.137 3.685 1.00 43.78 98 VAL A O 1
ATOM 806 N N . GLN A 1 99 ? 28.931 13.053 5.221 1.00 41.94 99 GLN A N 1
ATOM 807 C CA . GLN A 1 99 ? 29.669 11.818 4.936 1.00 41.94 99 GLN A CA 1
ATOM 808 C C . GLN A 1 99 ? 28.920 10.492 5.245 1.00 41.94 99 GLN A C 1
ATOM 810 O O . GLN A 1 99 ? 27.907 10.514 5.944 1.00 41.94 99 GLN A O 1
ATOM 815 N N . PRO A 1 100 ? 29.419 9.328 4.757 1.00 45.66 100 PRO A N 1
ATOM 816 C CA . PRO A 1 100 ? 28.940 7.981 5.127 1.00 45.66 100 PRO A CA 1
ATOM 817 C C . PRO A 1 100 ? 29.090 7.663 6.637 1.00 45.66 100 PRO A C 1
ATOM 819 O O . PRO A 1 100 ? 29.818 8.364 7.341 1.00 45.66 100 PRO A O 1
ATOM 822 N N . PRO A 1 101 ? 28.393 6.632 7.168 1.00 48.78 101 PRO A N 1
ATOM 823 C CA . PRO A 1 101 ? 28.064 6.532 8.590 1.00 48.78 101 PRO A CA 1
ATOM 824 C C . PRO A 1 101 ? 29.265 6.092 9.436 1.00 48.78 101 PRO A C 1
ATOM 826 O O . PRO A 1 101 ? 29.630 4.918 9.456 1.00 48.78 101 PRO A O 1
ATOM 829 N N . ALA A 1 102 ? 29.857 7.032 10.173 1.00 36.78 102 ALA A N 1
ATOM 830 C CA . ALA A 1 102 ? 30.765 6.732 11.273 1.00 36.78 102 ALA A CA 1
ATOM 831 C C . ALA A 1 102 ? 29.963 6.448 12.558 1.00 36.78 102 ALA A C 1
ATOM 833 O O . ALA A 1 102 ? 28.912 7.039 12.799 1.00 36.78 102 ALA A O 1
ATOM 834 N N . ALA A 1 103 ? 30.467 5.497 13.343 1.00 41.41 103 ALA A N 1
ATOM 835 C CA . ALA A 1 103 ? 29.898 4.942 14.568 1.00 41.41 103 ALA A CA 1
ATOM 836 C C . ALA A 1 103 ? 29.346 5.982 15.577 1.00 41.41 103 ALA A C 1
ATOM 838 O O . ALA A 1 103 ? 29.827 7.116 15.626 1.00 41.41 103 ALA A O 1
ATOM 839 N N . PRO A 1 104 ? 28.380 5.602 16.441 1.00 40.41 104 PRO A N 1
ATOM 840 C CA . PRO A 1 104 ? 27.822 6.515 17.428 1.00 40.41 104 PRO A CA 1
ATOM 841 C C . PRO A 1 104 ? 28.818 6.717 18.579 1.00 40.41 104 PRO A C 1
ATOM 843 O O . PRO A 1 104 ? 29.031 5.818 19.390 1.00 40.41 104 PRO A O 1
ATOM 846 N N . ALA A 1 105 ? 29.419 7.905 18.668 1.00 39.81 105 ALA A N 1
ATOM 847 C CA . ALA A 1 105 ? 30.058 8.382 19.892 1.00 39.81 105 ALA A CA 1
ATOM 848 C C . ALA A 1 105 ? 29.017 9.135 20.754 1.00 39.81 105 ALA A C 1
ATOM 850 O O . ALA A 1 105 ? 28.179 9.857 20.206 1.00 39.81 105 ALA A O 1
ATOM 851 N N . PRO A 1 106 ? 29.019 8.953 22.087 1.00 48.91 106 PRO A N 1
ATOM 852 C CA . PRO A 1 106 ? 27.981 9.454 22.977 1.00 48.91 106 PRO A CA 1
ATOM 853 C C . PRO A 1 106 ? 28.213 10.930 23.321 1.00 48.91 106 PRO A C 1
ATOM 855 O O . PRO A 1 106 ? 29.331 11.337 23.621 1.00 48.91 106 PRO A O 1
ATOM 858 N N . GLY A 1 107 ? 27.136 11.716 23.349 1.00 50.94 107 GLY A N 1
ATOM 859 C CA . GLY A 1 107 ? 27.151 13.063 23.923 1.00 50.94 107 GLY A CA 1
ATOM 860 C C . GLY A 1 107 ? 27.149 14.195 22.899 1.00 50.94 107 GLY A C 1
ATOM 861 O O . GLY A 1 107 ? 28.150 14.870 22.699 1.00 50.94 107 GLY A O 1
ATOM 862 N N . ALA A 1 108 ? 25.982 14.479 22.326 1.00 43.84 108 ALA A N 1
ATOM 863 C CA . ALA A 1 108 ? 25.658 15.811 21.828 1.00 43.84 108 ALA A CA 1
ATOM 864 C C . ALA A 1 108 ? 24.160 16.055 22.047 1.00 43.84 108 ALA A C 1
ATOM 866 O O . ALA A 1 108 ? 23.325 15.226 21.688 1.00 43.84 108 ALA A O 1
ATOM 867 N N . LYS A 1 109 ? 23.853 17.162 22.729 1.00 45.44 109 LYS A N 1
ATOM 868 C CA . LYS A 1 109 ? 22.511 17.638 23.081 1.00 45.44 109 LYS A CA 1
ATOM 869 C C . LYS A 1 109 ? 21.548 17.598 21.889 1.00 45.44 109 LYS A C 1
ATOM 871 O O . LYS A 1 109 ? 21.925 17.933 20.771 1.00 45.44 109 LYS A O 1
ATOM 876 N N . ALA A 1 110 ? 20.299 17.251 22.188 1.00 45.56 110 ALA A N 1
ATOM 877 C CA . ALA A 1 110 ? 19.163 17.311 21.280 1.00 45.56 110 ALA A CA 1
ATOM 878 C C . ALA A 1 110 ? 19.067 18.679 20.570 1.00 45.56 110 ALA A C 1
ATOM 880 O O . ALA A 1 110 ? 19.088 19.701 21.258 1.00 45.56 110 ALA A O 1
ATOM 881 N N . PRO A 1 111 ? 18.930 18.727 19.234 1.00 48.62 111 PRO A N 1
ATOM 882 C CA . PRO A 1 111 ? 18.394 19.904 18.574 1.00 48.62 111 PRO A CA 1
ATOM 883 C C . PRO A 1 111 ? 16.888 19.963 18.851 1.00 48.62 111 PRO A C 1
ATOM 885 O O . PRO A 1 111 ? 16.158 18.997 18.620 1.00 48.62 111 PRO A O 1
ATOM 888 N N . GLU A 1 112 ? 16.451 21.085 19.411 1.00 47.78 112 GLU A N 1
ATOM 889 C CA . GLU A 1 112 ? 15.051 21.392 19.687 1.00 47.78 112 GLU A CA 1
ATOM 890 C C . GLU A 1 112 ? 14.218 21.250 18.403 1.00 47.78 112 GLU A C 1
ATOM 892 O O . GLU A 1 112 ? 14.612 21.700 17.325 1.00 47.78 112 GLU A O 1
ATOM 897 N N . ALA A 1 113 ? 13.086 20.553 18.515 1.00 46.16 113 ALA A N 1
ATOM 898 C CA . ALA A 1 113 ? 12.174 20.317 17.407 1.00 46.16 113 ALA A CA 1
ATOM 899 C C . ALA A 1 113 ? 11.640 21.656 16.861 1.00 46.16 113 ALA A C 1
ATOM 901 O O . ALA A 1 113 ? 11.274 22.522 17.659 1.00 46.16 113 ALA A O 1
ATOM 902 N N . PRO A 1 114 ? 11.543 21.842 15.531 1.00 55.00 114 PRO A N 1
ATOM 903 C CA . PRO A 1 114 ? 10.843 22.994 14.986 1.00 55.00 114 PRO A CA 1
ATOM 904 C C . PRO A 1 114 ? 9.376 22.920 15.420 1.00 55.00 114 PRO A C 1
ATOM 906 O O . PRO A 1 114 ? 8.704 21.907 15.218 1.00 55.00 114 PRO A O 1
ATOM 909 N N . THR A 1 115 ? 8.893 23.990 16.046 1.00 55.03 115 THR A N 1
ATOM 910 C CA . THR A 1 115 ? 7.504 24.154 16.475 1.00 55.03 115 THR A CA 1
ATOM 911 C C . THR A 1 115 ? 6.569 23.883 15.289 1.00 55.03 115 THR A C 1
ATOM 913 O O . THR A 1 115 ? 6.782 24.471 14.223 1.00 55.03 115 THR A O 1
ATOM 916 N N . PRO A 1 116 ? 5.551 23.010 15.411 1.00 60.81 116 PRO A N 1
ATOM 917 C CA . PRO A 1 116 ? 4.601 22.801 14.327 1.00 60.81 116 PRO A CA 1
ATOM 918 C C . PRO A 1 116 ? 3.879 24.118 14.022 1.00 60.81 116 PRO A C 1
ATOM 920 O O . PRO A 1 116 ? 3.387 24.796 14.925 1.00 60.81 116 PRO A O 1
ATOM 923 N N . ALA A 1 117 ? 3.847 24.490 12.741 1.00 62.72 117 ALA A N 1
ATOM 924 C CA . ALA A 1 117 ? 3.075 25.629 12.262 1.00 62.72 117 ALA A CA 1
ATOM 925 C C . ALA A 1 117 ? 1.588 25.448 12.636 1.00 62.72 117 ALA A C 1
ATOM 927 O O . ALA A 1 117 ? 1.088 24.320 12.577 1.00 62.72 117 ALA A O 1
ATOM 928 N N . PRO A 1 118 ? 0.872 26.520 13.027 1.00 67.06 118 PRO A N 1
ATOM 929 C CA . PRO A 1 118 ? -0.537 26.419 13.390 1.00 67.06 118 PRO A CA 1
ATOM 930 C C . PRO A 1 118 ? -1.354 25.887 12.206 1.00 67.06 118 PRO A C 1
ATOM 932 O O . PRO A 1 118 ? -1.163 26.310 11.064 1.00 67.06 118 PRO A O 1
ATOM 935 N N . ALA A 1 119 ? -2.251 24.940 12.488 1.00 64.81 119 ALA A N 1
ATOM 936 C CA . ALA A 1 119 ? -3.146 24.357 11.497 1.00 64.81 119 ALA A CA 1
ATOM 937 C C . ALA A 1 119 ? -4.011 25.448 10.829 1.00 64.81 119 ALA A C 1
ATOM 939 O O . ALA A 1 119 ? -4.442 26.382 11.513 1.00 64.81 119 ALA A O 1
ATOM 940 N N . PRO A 1 120 ? -4.281 25.353 9.513 1.00 69.12 120 PRO A N 1
ATOM 941 C CA . PRO A 1 120 ? -5.138 26.312 8.828 1.00 69.12 120 PRO A CA 1
ATOM 942 C C . PRO A 1 120 ? -6.557 26.275 9.409 1.00 69.12 120 PRO A C 1
ATOM 944 O O . PRO A 1 120 ? -7.141 25.207 9.595 1.00 69.12 120 PRO A O 1
ATOM 947 N N . THR A 1 121 ? -7.114 27.453 9.684 1.00 70.44 121 THR A N 1
ATOM 948 C CA . THR A 1 121 ? -8.489 27.632 10.162 1.00 70.44 121 THR A CA 1
ATOM 949 C C . THR A 1 121 ? -9.477 27.024 9.156 1.00 70.44 121 THR A C 1
ATOM 951 O O . THR A 1 121 ? -9.349 27.304 7.959 1.00 70.44 121 THR A O 1
ATOM 954 N N . PRO A 1 122 ? -10.465 26.215 9.586 1.00 70.75 122 PRO A N 1
ATOM 955 C CA . PRO A 1 122 ? -11.446 25.643 8.671 1.00 70.75 122 PRO A CA 1
ATOM 956 C C . PRO A 1 122 ? -12.226 26.752 7.957 1.00 70.75 122 PRO A C 1
ATOM 958 O O . PRO A 1 122 ? -12.699 27.706 8.577 1.00 70.75 122 PRO A O 1
ATOM 961 N N . THR A 1 123 ? -12.352 26.625 6.637 1.00 75.06 123 THR A N 1
ATOM 962 C CA . THR A 1 123 ? -13.181 27.510 5.815 1.00 75.06 123 THR A CA 1
ATOM 963 C C . THR A 1 123 ? -14.652 27.356 6.228 1.00 75.06 123 THR A C 1
ATOM 965 O O . THR A 1 123 ? -15.123 26.221 6.326 1.00 75.06 123 THR A O 1
ATOM 968 N N . PRO A 1 124 ? -15.393 28.451 6.487 1.00 74.62 124 PRO A N 1
ATOM 969 C CA . PRO A 1 124 ? -16.809 28.362 6.826 1.00 74.62 124 PRO A CA 1
ATOM 970 C C . PRO A 1 124 ? -17.607 27.730 5.679 1.00 74.62 124 PRO A C 1
ATOM 972 O O . PRO A 1 124 ? -17.341 27.983 4.503 1.00 74.62 124 PRO A O 1
ATOM 975 N N . ALA A 1 125 ? -18.588 26.899 6.037 1.00 76.69 125 ALA A N 1
ATOM 976 C CA . ALA A 1 125 ? -19.470 26.233 5.088 1.00 76.69 125 ALA A CA 1
ATOM 977 C C . ALA A 1 125 ? -20.258 27.253 4.236 1.00 76.69 125 ALA A C 1
ATOM 979 O O . ALA A 1 125 ? -20.633 28.315 4.745 1.00 76.69 125 ALA A O 1
ATOM 980 N N . PRO A 1 126 ? -20.531 26.951 2.953 1.00 76.19 126 PRO A N 1
ATOM 981 C CA . PRO A 1 126 ? -21.341 27.814 2.102 1.00 76.19 126 PRO A CA 1
ATOM 982 C C . PRO A 1 126 ? -22.761 27.967 2.666 1.00 76.19 126 PRO A C 1
ATOM 984 O O . PRO A 1 126 ? -23.338 27.022 3.204 1.00 76.19 126 PRO A O 1
ATOM 987 N N . ALA A 1 127 ? -23.327 29.168 2.534 1.00 78.38 127 ALA A N 1
ATOM 988 C CA . ALA A 1 127 ? -24.693 29.464 2.955 1.00 78.38 127 ALA A CA 1
ATOM 989 C C . ALA A 1 127 ? -25.720 28.598 2.191 1.00 78.38 127 ALA A C 1
ATOM 991 O O . ALA A 1 127 ? -25.498 28.285 1.016 1.00 78.38 127 ALA A O 1
ATOM 992 N N . PRO A 1 128 ? -26.852 28.224 2.819 1.00 77.56 128 PRO A N 1
ATOM 993 C CA . PRO A 1 128 ? -27.898 27.456 2.154 1.00 77.56 128 PRO A CA 1
ATOM 994 C C . PRO A 1 128 ? -28.474 28.231 0.965 1.00 77.56 128 PRO A C 1
ATOM 996 O O . PRO A 1 128 ? -28.709 29.439 1.034 1.00 77.56 128 PRO A O 1
ATOM 999 N N . THR A 1 129 ? -28.716 27.519 -0.133 1.00 80.12 129 THR A N 1
ATOM 1000 C CA . THR A 1 129 ? -29.362 28.067 -1.327 1.00 80.12 129 THR A CA 1
ATOM 1001 C C . THR A 1 129 ? -30.798 28.494 -0.987 1.00 80.12 129 THR A C 1
ATOM 1003 O O . THR A 1 129 ? -31.522 27.708 -0.370 1.00 80.12 129 THR A O 1
ATOM 1006 N N . PRO A 1 130 ? -31.242 29.710 -1.357 1.00 76.44 130 PRO A N 1
ATOM 1007 C CA . PRO A 1 130 ? -32.620 30.134 -1.130 1.00 76.44 130 PRO A CA 1
ATOM 1008 C C . PRO A 1 130 ? -33.608 29.218 -1.865 1.00 76.44 130 PRO A C 1
ATOM 1010 O O . PRO A 1 130 ? -33.352 28.770 -2.983 1.00 76.44 130 PRO A O 1
ATOM 1013 N N . ALA A 1 131 ? -34.739 28.940 -1.213 1.00 79.19 131 ALA A N 1
ATOM 1014 C CA . ALA A 1 131 ? -35.800 28.102 -1.756 1.00 79.19 131 ALA A CA 1
ATOM 1015 C C . ALA A 1 131 ? -36.364 28.687 -3.069 1.00 79.19 131 ALA A C 1
ATOM 1017 O O . ALA A 1 131 ? -36.456 29.911 -3.204 1.00 79.19 131 ALA A O 1
ATOM 1018 N N . PRO A 1 132 ? -36.763 27.836 -4.031 1.00 76.19 132 PRO A N 1
ATOM 1019 C CA . PRO A 1 132 ? -37.383 28.294 -5.267 1.00 76.19 132 PRO A CA 1
ATOM 1020 C C . PRO A 1 132 ? -38.685 29.050 -4.972 1.00 76.19 132 PRO A C 1
ATOM 1022 O O . PRO A 1 132 ? -39.467 28.660 -4.104 1.00 76.19 132 PRO A O 1
ATOM 1025 N N . ALA A 1 133 ? -38.912 30.140 -5.707 1.00 77.25 133 ALA A N 1
ATOM 1026 C CA . ALA A 1 133 ? -40.142 30.916 -5.622 1.00 77.25 133 ALA A CA 1
ATOM 1027 C C . ALA A 1 133 ? -41.370 30.041 -5.965 1.00 77.25 133 ALA A C 1
ATOM 1029 O O . ALA A 1 133 ? -41.272 29.171 -6.837 1.00 77.25 133 ALA A O 1
ATOM 1030 N N . PRO A 1 134 ? -42.527 30.260 -5.313 1.00 74.38 134 PRO A N 1
ATOM 1031 C CA . PRO A 1 134 ? -43.750 29.533 -5.628 1.00 74.38 134 PRO A CA 1
ATOM 1032 C C . PRO A 1 134 ? -44.161 29.777 -7.086 1.00 74.38 134 PRO A C 1
ATOM 1034 O O . PRO A 1 134 ? -44.103 30.902 -7.585 1.00 74.38 134 PRO A O 1
ATOM 1037 N N . ALA A 1 135 ? -44.576 28.708 -7.767 1.00 75.88 135 ALA A N 1
ATOM 1038 C CA . ALA A 1 135 ? -45.079 28.783 -9.131 1.00 75.88 135 ALA A CA 1
ATOM 1039 C C . ALA A 1 135 ? -46.333 29.681 -9.199 1.00 75.88 135 ALA A C 1
ATOM 1041 O O . ALA A 1 135 ? -47.164 29.637 -8.285 1.00 75.88 135 ALA A O 1
ATOM 1042 N N . PRO A 1 136 ? -46.505 30.483 -10.266 1.00 72.56 136 PRO A N 1
ATOM 1043 C CA . PRO A 1 136 ? -47.719 31.262 -10.456 1.00 72.56 136 PRO A CA 1
ATOM 1044 C C . PRO A 1 136 ? -48.928 30.325 -10.550 1.00 72.56 136 PRO A C 1
ATOM 1046 O O . PRO A 1 136 ? -48.909 29.336 -11.285 1.00 72.56 136 PRO A O 1
ATOM 1049 N N . ALA A 1 137 ? -49.978 30.639 -9.788 1.00 68.75 137 ALA A N 1
ATOM 1050 C CA . ALA A 1 137 ? -51.243 29.923 -9.842 1.00 68.75 137 ALA A CA 1
ATOM 1051 C C . ALA A 1 137 ? -51.792 29.941 -11.277 1.00 68.75 137 ALA A C 1
ATOM 1053 O O . ALA A 1 137 ? -51.868 30.996 -11.911 1.00 68.75 137 ALA A O 1
ATOM 1054 N N . ALA A 1 138 ? -52.164 28.764 -11.783 1.00 69.88 138 ALA A N 1
ATOM 1055 C CA . ALA A 1 138 ? -52.821 28.632 -13.073 1.00 69.88 138 ALA A CA 1
ATOM 1056 C C . ALA A 1 138 ? -54.102 29.492 -13.100 1.00 69.88 138 ALA A C 1
ATOM 1058 O O . ALA A 1 138 ? -54.845 29.502 -12.112 1.00 69.88 138 ALA A O 1
ATOM 1059 N N . PRO A 1 139 ? -54.386 30.211 -14.201 1.00 65.12 139 PRO A N 1
ATOM 1060 C CA . PRO A 1 139 ? -55.633 30.945 -14.327 1.00 65.12 139 PRO A CA 1
ATOM 1061 C C . PRO A 1 139 ? -56.806 29.962 -14.301 1.00 65.12 139 PRO A C 1
ATOM 1063 O O . PRO A 1 139 ? -56.793 28.932 -14.977 1.00 65.12 139 PRO A O 1
ATOM 1066 N N . ALA A 1 140 ? -57.814 30.295 -13.495 1.00 61.56 140 ALA A N 1
ATOM 1067 C CA . ALA A 1 140 ? -59.064 29.562 -13.411 1.00 61.56 140 ALA A CA 1
ATOM 1068 C C . ALA A 1 140 ? -59.667 29.391 -14.812 1.00 61.56 140 ALA A C 1
ATOM 1070 O O . ALA A 1 140 ? -59.938 30.370 -15.508 1.00 61.56 140 ALA A O 1
ATOM 1071 N N . VAL A 1 141 ? -59.880 28.140 -15.214 1.00 64.12 141 VAL A N 1
ATOM 1072 C CA . VAL A 1 141 ? -60.690 27.814 -16.387 1.00 64.12 141 VAL A CA 1
ATOM 1073 C C . VAL A 1 141 ? -62.150 28.173 -16.079 1.00 64.12 141 VAL A C 1
ATOM 1075 O O . VAL A 1 141 ? -62.696 27.672 -15.094 1.00 64.12 141 VAL A O 1
ATOM 1078 N N . PRO A 1 142 ? -62.807 29.055 -16.853 1.00 62.38 142 PRO A N 1
ATOM 1079 C CA . PRO A 1 142 ? -64.235 29.277 -16.695 1.00 62.38 142 PRO A CA 1
ATOM 1080 C C . PRO A 1 142 ? -65.000 28.053 -17.208 1.00 62.38 142 PRO A C 1
ATOM 1082 O O . PRO A 1 142 ? -64.758 27.565 -18.312 1.00 62.38 142 PRO A O 1
ATOM 1085 N N . ALA A 1 143 ? -65.920 27.567 -16.379 1.00 54.88 143 ALA A N 1
ATOM 1086 C CA . ALA A 1 143 ? -66.835 26.485 -16.704 1.00 54.88 143 ALA A CA 1
ATOM 1087 C C . ALA A 1 143 ? -67.731 26.854 -17.896 1.00 54.88 143 ALA A C 1
ATOM 1089 O O . ALA A 1 143 ? -68.293 27.954 -17.940 1.00 54.88 143 ALA A O 1
ATOM 1090 N N . LYS A 1 144 ? -67.912 25.906 -18.817 1.00 47.22 144 LYS A N 1
ATOM 1091 C CA . LYS A 1 144 ? -69.075 25.854 -19.697 1.00 47.22 144 LYS A CA 1
ATOM 1092 C C . LYS A 1 144 ? -69.457 24.410 -19.976 1.00 47.22 144 LYS A C 1
ATOM 1094 O O . LYS A 1 144 ? -68.528 23.610 -20.219 1.00 47.22 144 LYS A O 1
#

Sequence (144 aa):
MTMHLERLKQSAAELLEMYDADKDGKLSAEEKAVLEREMEEAERKARLARDYMRIKIIDVDGNLVISKEEEENSQQRLREEARKRIESMQQRRTPQGVQPPAAPAPGAKAPEAPTPAPAPTPTPAPAPTPAPAPAPAAPAVPAK

Secondary structure (DSSP, 8-state):
--HHHHHHHHHHHHHHHHH-SS-SSS--HHHHHHHHHHHHHHHHHHHHHHHHHHHHHH-SSSSS---HHHHHHHHHHHHHHHHHHHHHHHHTT-SS---S-----S--PPPPPPPPPPPPPPPPPPPPPPPPPPPPPPPPPPP-

Radius of gyration: 29.87 Å; chains: 1; bounding box: 100×48×51 Å

Foldseek 3Di:
DCVVVVVVVVVLVVLCVVQVPVPPSDQDPVSVVVVVVVVVVVVVVVVVVVVVVLLVQQVPPPPSDRDPVSVVCSVVSVVVVVVVVVVVVVVVVDDDDDDDDDDDDDDDDDDDDDDDDDDDDDDDDDDDDDDDDDDDDDPDDDDD